Protein AF-A0A962SBR8-F1 (afdb_monomer_lite)

Foldseek 3Di:
DALVVVVVVVLVVLVVVLVVCCVVPNVCSVVVNVVLVVQVVCCVVPLDDVSSVVVVVVVDDHDCPPVDGNDDD

Sequence (73 aa):
MNVDKIVLAFAGAVVLVSVLLAVYVNINFLWLTGFVGLNLFQSAFTGFCPLASILAKMGFNAGCAFDSGQQKA

Structure (mmCIF, N/CA/C/O backbone):
data_AF-A0A962SBR8-F1
#
_entry.id   AF-A0A962SBR8-F1
#
loop_
_atom_site.group_PDB
_atom_site.id
_atom_site.type_symbol
_atom_site.label_atom_id
_atom_site.label_alt_id
_atom_site.label_comp_id
_atom_site.label_asym_id
_atom_site.label_entity_id
_atom_site.label_seq_id
_atom_site.pdbx_PDB_ins_code
_atom_site.Cartn_x
_atom_site.Cartn_y
_atom_site.Cartn_z
_atom_site.occupancy
_atom_site.B_iso_or_equiv
_atom_site.auth_seq_id
_atom_site.auth_comp_id
_atom_site.auth_asym_id
_atom_site.auth_atom_id
_atom_site.pdbx_PDB_model_num
ATOM 1 N N . MET A 1 1 ? -10.692 -13.208 10.066 1.00 48.28 1 MET A N 1
ATOM 2 C CA . MET A 1 1 ? -9.362 -12.828 9.540 1.00 48.28 1 MET A CA 1
ATOM 3 C C . MET A 1 1 ? -9.282 -11.314 9.644 1.00 48.28 1 MET A C 1
ATOM 5 O O . MET A 1 1 ? -10.196 -10.667 9.159 1.00 48.28 1 MET A O 1
ATOM 9 N N . ASN A 1 2 ? -8.306 -10.771 10.379 1.00 63.34 2 ASN A N 1
ATOM 10 C CA . ASN A 1 2 ? -8.209 -9.327 10.633 1.00 63.34 2 ASN A CA 1
ATOM 11 C C . ASN A 1 2 ? -8.015 -8.583 9.303 1.00 63.34 2 ASN A C 1
ATOM 13 O O . ASN A 1 2 ? -7.074 -8.900 8.571 1.00 63.34 2 ASN A O 1
ATOM 17 N N . VAL A 1 3 ? -8.865 -7.597 9.018 1.00 68.12 3 VAL A N 1
ATOM 18 C CA . VAL A 1 3 ? -8.755 -6.716 7.838 1.00 68.12 3 VAL A CA 1
ATOM 19 C C . VA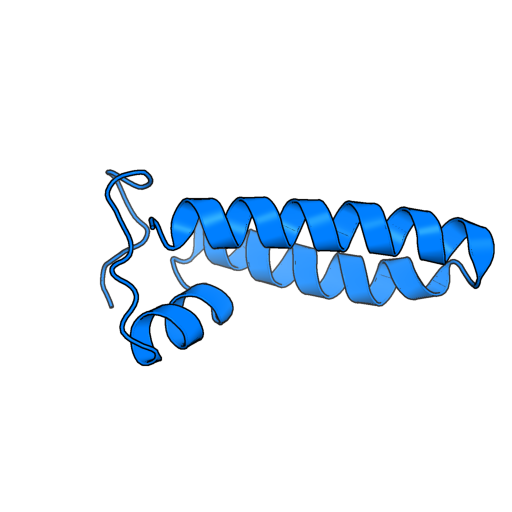L A 1 3 ? -7.361 -6.091 7.754 1.00 68.12 3 VAL A C 1
ATOM 21 O O . VAL A 1 3 ? -6.772 -6.016 6.685 1.00 68.12 3 VAL A O 1
ATOM 24 N N . ASP A 1 4 ? -6.769 -5.788 8.896 1.00 68.19 4 ASP A N 1
ATOM 25 C CA . ASP A 1 4 ? -5.460 -5.156 9.077 1.00 68.19 4 ASP A CA 1
ATOM 26 C C . ASP A 1 4 ? -4.315 -6.013 8.539 1.00 68.19 4 ASP A C 1
ATOM 28 O O . ASP A 1 4 ? -3.418 -5.534 7.847 1.00 68.19 4 ASP A O 1
ATOM 32 N N . LYS A 1 5 ? -4.385 -7.324 8.793 1.00 72.19 5 LYS A N 1
ATOM 33 C CA . LYS A 1 5 ? -3.431 -8.300 8.255 1.00 72.19 5 LYS A CA 1
ATOM 34 C C . LYS A 1 5 ? -3.598 -8.458 6.747 1.00 72.19 5 LYS A C 1
ATOM 36 O O . LYS A 1 5 ? -2.600 -8.627 6.052 1.00 72.19 5 LYS A O 1
ATOM 41 N N . ILE A 1 6 ? -4.834 -8.385 6.250 1.00 76.38 6 ILE A N 1
ATOM 42 C CA . ILE A 1 6 ? -5.129 -8.466 4.815 1.00 76.38 6 ILE A CA 1
ATOM 43 C C . ILE A 1 6 ? -4.610 -7.215 4.102 1.00 76.38 6 ILE A C 1
ATOM 45 O O . ILE A 1 6 ? -3.958 -7.345 3.073 1.00 76.38 6 ILE A O 1
ATOM 49 N N . VAL A 1 7 ? -4.817 -6.024 4.667 1.00 75.81 7 VAL A N 1
ATOM 50 C CA . VAL A 1 7 ? -4.318 -4.757 4.114 1.00 75.81 7 VAL A CA 1
ATOM 51 C C . VAL A 1 7 ? -2.788 -4.737 4.098 1.00 75.81 7 VAL A C 1
ATOM 53 O O . VAL A 1 7 ? -2.213 -4.404 3.065 1.00 75.81 7 VAL A O 1
ATOM 56 N N . LEU A 1 8 ? -2.118 -5.159 5.181 1.00 77.88 8 LEU A N 1
ATOM 57 C CA . LEU A 1 8 ? -0.650 -5.245 5.210 1.00 77.88 8 LEU A CA 1
ATOM 58 C C . LEU A 1 8 ? -0.106 -6.242 4.177 1.00 77.88 8 LEU A C 1
ATOM 60 O O . LEU A 1 8 ? 0.843 -5.934 3.456 1.00 77.88 8 LEU A O 1
ATOM 64 N N . ALA A 1 9 ? -0.706 -7.434 4.099 1.00 82.75 9 ALA A N 1
ATOM 65 C CA . ALA A 1 9 ? -0.290 -8.465 3.152 1.00 82.75 9 ALA A CA 1
ATOM 66 C C . ALA A 1 9 ? -0.536 -8.030 1.701 1.00 82.75 9 ALA A C 1
ATOM 68 O O . ALA A 1 9 ? 0.321 -8.235 0.844 1.00 82.75 9 ALA A O 1
ATOM 69 N N . PHE A 1 10 ? -1.671 -7.383 1.433 1.00 83.12 10 PHE A N 1
ATOM 70 C CA . PHE A 1 10 ? -2.012 -6.854 0.117 1.00 83.12 10 PHE A CA 1
ATOM 71 C C . PHE A 1 10 ? -1.068 -5.724 -0.298 1.00 83.12 10 PHE A C 1
ATOM 73 O O . PHE A 1 10 ? -0.559 -5.738 -1.415 1.00 83.12 10 PHE A O 1
ATOM 80 N N . ALA A 1 11 ? -0.769 -4.788 0.606 1.00 81.75 11 ALA A N 1
ATOM 81 C CA . ALA A 1 11 ? 0.182 -3.710 0.351 1.00 81.75 11 ALA A CA 1
ATOM 82 C C . ALA A 1 11 ? 1.576 -4.250 0.010 1.00 81.75 11 ALA A C 1
ATOM 84 O O . ALA A 1 11 ? 2.163 -3.858 -0.997 1.00 81.75 11 ALA A O 1
ATOM 85 N N . GLY A 1 12 ? 2.083 -5.196 0.807 1.00 84.31 12 GLY A N 1
ATOM 86 C CA . GLY A 1 12 ? 3.370 -5.843 0.548 1.00 84.31 12 GLY A CA 1
ATOM 87 C C . GLY A 1 12 ? 3.387 -6.626 -0.769 1.00 84.31 12 GLY A C 1
ATOM 88 O O . GLY A 1 12 ? 4.348 -6.524 -1.531 1.00 84.31 12 GLY A O 1
ATOM 89 N N . ALA A 1 13 ? 2.312 -7.357 -1.074 1.00 87.25 13 ALA A N 1
ATOM 90 C CA . ALA A 1 13 ? 2.182 -8.102 -2.324 1.00 87.25 13 ALA A CA 1
ATOM 91 C C . ALA A 1 13 ? 2.155 -7.175 -3.545 1.00 87.25 13 ALA A C 1
ATOM 93 O O . ALA A 1 13 ? 2.872 -7.424 -4.511 1.00 87.25 13 ALA A O 1
ATOM 94 N N . VAL A 1 14 ? 1.388 -6.081 -3.489 1.00 85.31 14 VAL A N 1
ATOM 95 C CA . VAL A 1 14 ? 1.334 -5.076 -4.560 1.00 85.31 14 VAL A CA 1
ATOM 96 C C . VAL A 1 14 ? 2.711 -4.463 -4.793 1.00 85.31 14 VAL A C 1
ATOM 98 O O . VAL A 1 14 ? 3.129 -4.363 -5.940 1.00 85.31 14 VAL A O 1
ATOM 101 N N . VAL A 1 15 ? 3.453 -4.115 -3.738 1.00 86.81 15 VAL A N 1
ATOM 102 C CA . VAL A 1 15 ? 4.809 -3.561 -3.882 1.00 86.81 15 VAL A CA 1
ATOM 103 C C . VAL A 1 15 ? 5.764 -4.576 -4.514 1.00 86.81 15 VAL A C 1
ATOM 105 O O . VAL A 1 15 ? 6.467 -4.228 -5.460 1.00 86.81 15 VAL A O 1
ATOM 108 N N . LEU A 1 16 ? 5.776 -5.831 -4.050 1.00 88.00 16 LEU A N 1
ATOM 109 C CA . LEU A 1 16 ? 6.642 -6.875 -4.615 1.00 88.00 16 LEU A CA 1
ATOM 110 C C . LEU A 1 16 ? 6.334 -7.155 -6.089 1.00 88.00 16 LEU A C 1
ATOM 112 O O . LEU A 1 16 ? 7.250 -7.198 -6.911 1.00 88.00 16 LEU A O 1
ATOM 116 N N . VAL A 1 17 ? 5.051 -7.312 -6.428 1.00 87.69 17 VAL A N 1
ATOM 117 C CA . VAL A 1 17 ? 4.603 -7.553 -7.807 1.00 87.69 17 VAL A CA 1
ATOM 118 C C . VAL A 1 17 ? 4.944 -6.361 -8.692 1.00 87.69 17 VAL A C 1
ATOM 120 O O . VAL A 1 17 ? 5.480 -6.545 -9.783 1.00 87.69 17 VAL A O 1
ATOM 123 N N . SER A 1 18 ? 4.701 -5.141 -8.216 1.00 83.88 18 SER A N 1
ATOM 124 C CA . SER A 1 18 ? 5.026 -3.930 -8.960 1.00 83.88 18 SER A CA 1
ATOM 125 C C . SER A 1 18 ? 6.518 -3.742 -9.189 1.00 83.88 18 SER A C 1
ATOM 127 O O . SER A 1 18 ? 6.898 -3.316 -10.274 1.00 83.88 18 SER A O 1
ATOM 129 N N . VAL A 1 19 ? 7.370 -4.050 -8.207 1.00 84.56 19 VAL A N 1
ATOM 130 C CA . VAL A 1 19 ? 8.829 -3.965 -8.374 1.00 84.56 19 VAL A CA 1
ATOM 131 C C . VAL A 1 19 ? 9.303 -4.988 -9.401 1.00 84.56 19 VAL A C 1
ATOM 133 O O . VAL A 1 19 ? 10.062 -4.625 -10.298 1.00 84.56 19 VAL A O 1
ATOM 136 N N . LEU A 1 20 ? 8.816 -6.234 -9.331 1.00 87.00 20 LEU A N 1
ATOM 137 C CA . LEU A 1 20 ? 9.117 -7.233 -10.360 1.00 87.00 20 LEU A CA 1
ATOM 138 C C . LEU A 1 20 ? 8.693 -6.724 -11.742 1.00 87.00 20 LEU A C 1
ATOM 140 O O . LEU A 1 20 ? 9.482 -6.730 -12.683 1.00 87.00 20 LEU A O 1
ATOM 144 N N . LEU A 1 21 ? 7.463 -6.232 -11.866 1.00 82.12 21 LEU A N 1
ATOM 145 C CA . LEU A 1 21 ? 6.922 -5.799 -13.149 1.00 82.12 21 LEU A CA 1
ATOM 146 C C . LEU A 1 21 ? 7.601 -4.527 -13.680 1.00 82.12 21 LEU A C 1
ATOM 148 O O . LEU A 1 21 ? 7.766 -4.385 -14.889 1.00 82.12 21 LEU A O 1
ATOM 152 N N . ALA A 1 22 ? 8.055 -3.632 -12.801 1.00 84.62 22 ALA A N 1
ATOM 153 C CA . ALA A 1 22 ? 8.820 -2.448 -13.180 1.00 84.62 22 ALA A CA 1
ATOM 154 C C . ALA A 1 22 ? 10.176 -2.814 -13.803 1.00 84.62 22 ALA A C 1
ATOM 156 O O . ALA A 1 22 ? 10.610 -2.149 -14.742 1.00 84.62 22 ALA A O 1
ATOM 157 N N . VAL A 1 23 ? 10.811 -3.885 -13.314 1.00 81.31 23 VAL A N 1
ATOM 158 C CA . VAL A 1 23 ? 12.072 -4.405 -13.865 1.00 81.31 23 VAL A CA 1
ATOM 159 C C . VAL A 1 23 ? 11.848 -5.139 -15.192 1.00 81.31 23 VAL A C 1
ATOM 161 O O . VAL A 1 23 ? 12.651 -4.983 -16.108 1.00 81.31 23 VAL A O 1
ATOM 164 N N . TYR A 1 24 ? 10.765 -5.914 -15.320 1.00 81.06 24 TYR A N 1
ATOM 165 C CA . TYR A 1 24 ? 10.511 -6.742 -16.509 1.00 81.06 24 TYR A CA 1
ATOM 166 C C . TYR A 1 24 ? 9.757 -6.037 -17.648 1.00 81.06 24 TYR A C 1
ATOM 168 O O . TYR A 1 24 ? 9.877 -6.464 -18.794 1.00 81.06 24 TYR A O 1
ATOM 176 N N . VAL A 1 25 ? 8.968 -4.994 -17.365 1.00 81.81 25 VAL A N 1
ATOM 177 C CA . VAL A 1 25 ? 8.101 -4.336 -18.360 1.00 81.81 25 VAL A CA 1
ATOM 178 C C . VAL A 1 25 ? 8.480 -2.873 -18.553 1.00 81.81 25 VAL A C 1
ATOM 180 O O . VAL A 1 25 ? 8.878 -2.483 -19.650 1.00 81.81 25 VAL A O 1
ATOM 183 N N . ASN A 1 26 ? 8.307 -2.034 -17.526 1.00 76.19 26 ASN A N 1
ATOM 184 C CA . ASN A 1 26 ? 8.569 -0.598 -17.628 1.00 76.19 26 ASN A CA 1
ATOM 185 C C . ASN A 1 26 ? 8.586 0.088 -16.251 1.00 76.19 26 ASN A C 1
ATOM 187 O O . ASN A 1 26 ? 7.672 -0.102 -15.446 1.00 76.19 26 ASN A O 1
ATOM 191 N N . ILE A 1 27 ? 9.556 0.980 -16.028 1.00 81.94 27 ILE A N 1
ATOM 192 C CA . ILE A 1 27 ? 9.728 1.748 -14.784 1.00 81.94 27 ILE A CA 1
ATOM 193 C C . ILE A 1 27 ? 8.489 2.580 -14.399 1.00 81.94 27 ILE A C 1
ATOM 195 O O . ILE A 1 27 ? 8.260 2.836 -13.217 1.00 81.94 27 ILE A O 1
ATOM 199 N N . ASN A 1 28 ? 7.637 2.945 -15.367 1.00 82.50 28 ASN A N 1
ATOM 200 C CA . ASN A 1 28 ? 6.408 3.710 -15.130 1.00 82.50 28 ASN A CA 1
ATOM 201 C C . ASN A 1 28 ? 5.403 3.010 -14.190 1.00 82.50 28 ASN A C 1
ATOM 203 O O . ASN A 1 28 ? 4.554 3.684 -13.605 1.00 82.50 28 ASN A O 1
ATOM 207 N N . PHE A 1 29 ? 5.512 1.693 -13.967 1.00 74.56 29 PHE A N 1
ATOM 208 C CA . PHE A 1 29 ? 4.685 0.973 -12.982 1.00 74.56 29 PHE A CA 1
ATOM 209 C C . PHE A 1 29 ? 4.937 1.413 -11.528 1.00 74.56 29 PHE A C 1
ATOM 211 O O . PHE A 1 29 ? 4.065 1.271 -10.660 1.00 74.56 29 PHE A O 1
ATOM 218 N N . LEU A 1 30 ? 6.098 2.014 -11.250 1.00 78.56 30 LEU A N 1
ATOM 219 C CA . LEU A 1 30 ? 6.393 2.600 -9.943 1.00 78.56 30 LEU A CA 1
ATOM 220 C C . LEU A 1 30 ? 5.491 3.793 -9.628 1.00 78.56 30 LEU A C 1
ATOM 222 O O . LEU A 1 30 ? 5.204 4.018 -8.458 1.00 78.56 30 LEU A O 1
ATOM 226 N N . TRP A 1 31 ? 4.985 4.513 -10.635 1.00 82.00 31 TRP A N 1
ATOM 227 C CA . TRP A 1 31 ? 4.058 5.624 -10.406 1.00 82.00 31 TRP A CA 1
ATOM 228 C C . TRP A 1 31 ? 2.734 5.116 -9.823 1.00 82.00 31 TRP A C 1
ATOM 230 O O . TRP A 1 31 ? 2.260 5.624 -8.810 1.00 82.00 31 TRP A O 1
ATOM 240 N N . LEU A 1 32 ? 2.183 4.037 -10.390 1.00 79.50 32 LEU A N 1
ATOM 241 C CA . LEU A 1 32 ? 0.969 3.389 -9.878 1.00 79.50 32 LEU A CA 1
ATOM 242 C C . LEU A 1 32 ? 1.170 2.876 -8.441 1.00 79.50 32 LEU A C 1
ATOM 244 O O . LEU A 1 32 ? 0.318 3.047 -7.571 1.00 79.50 32 LEU A O 1
ATOM 248 N N . THR A 1 33 ? 2.342 2.299 -8.186 1.00 85.81 33 THR A N 1
ATOM 249 C CA . THR A 1 33 ? 2.736 1.774 -6.871 1.00 85.81 33 THR A CA 1
ATOM 250 C C . THR A 1 33 ? 2.914 2.887 -5.849 1.00 85.81 33 THR A C 1
ATOM 252 O O . THR A 1 33 ? 2.456 2.762 -4.717 1.00 85.81 33 THR A O 1
ATOM 255 N N . GLY A 1 34 ? 3.525 3.999 -6.256 1.00 85.75 34 GLY A N 1
ATOM 256 C CA . GLY A 1 34 ? 3.672 5.202 -5.450 1.00 85.75 34 GLY A CA 1
ATOM 257 C C . GLY A 1 34 ? 2.323 5.832 -5.125 1.00 85.75 34 GLY A C 1
ATOM 258 O O . GLY A 1 34 ? 2.106 6.221 -3.986 1.00 85.75 34 GLY A O 1
ATOM 259 N N . PHE A 1 35 ? 1.380 5.855 -6.070 1.00 84.94 35 PHE A N 1
ATOM 260 C CA . PHE A 1 35 ? 0.026 6.354 -5.826 1.00 84.94 35 PHE A CA 1
ATOM 261 C C . PHE A 1 35 ? -0.730 5.492 -4.806 1.00 84.94 35 PHE A C 1
ATOM 263 O O . PHE A 1 35 ? -1.310 6.024 -3.858 1.00 84.94 35 PHE A O 1
ATOM 270 N N . VAL A 1 36 ? -0.683 4.163 -4.944 1.00 82.38 36 VAL A N 1
ATOM 271 C CA . VAL A 1 36 ? -1.265 3.231 -3.959 1.00 82.38 36 VAL A CA 1
ATOM 272 C C . VAL A 1 36 ? -0.578 3.371 -2.597 1.00 82.38 36 VAL A C 1
ATOM 274 O O . VAL A 1 36 ? -1.256 3.450 -1.573 1.00 82.38 36 VAL A O 1
ATOM 277 N N . GLY A 1 37 ? 0.752 3.471 -2.580 1.00 83.81 37 GLY A N 1
ATOM 278 C CA . GLY A 1 37 ? 1.543 3.678 -1.369 1.00 83.81 37 GLY A CA 1
ATOM 279 C C . GLY A 1 37 ? 1.225 4.999 -0.670 1.00 83.81 37 GLY A C 1
ATOM 280 O O . GLY A 1 37 ? 1.071 5.009 0.544 1.00 83.81 37 GLY A O 1
ATOM 281 N N . LEU A 1 38 ? 1.045 6.091 -1.418 1.00 85.25 38 LEU A N 1
ATOM 282 C CA . LEU A 1 38 ? 0.660 7.402 -0.888 1.00 85.25 38 LEU A CA 1
ATOM 283 C C . LEU A 1 38 ? -0.743 7.368 -0.271 1.00 85.25 38 LEU A C 1
ATOM 285 O O . LEU A 1 38 ? -0.959 7.948 0.790 1.00 85.25 38 LEU A O 1
ATOM 289 N N . ASN A 1 39 ? -1.679 6.655 -0.903 1.00 81.00 39 ASN A N 1
ATOM 290 C CA . ASN A 1 39 ? -3.024 6.460 -0.363 1.00 81.00 39 ASN A CA 1
ATOM 291 C C . ASN A 1 39 ? -2.986 5.666 0.951 1.00 81.00 39 ASN A C 1
ATOM 293 O O . ASN A 1 39 ? -3.621 6.076 1.918 1.00 81.00 39 ASN A O 1
ATOM 297 N N . LEU A 1 40 ? -2.198 4.585 1.029 1.00 77.56 40 LEU A N 1
ATOM 298 C CA . LEU A 1 40 ? -1.999 3.851 2.286 1.00 77.56 40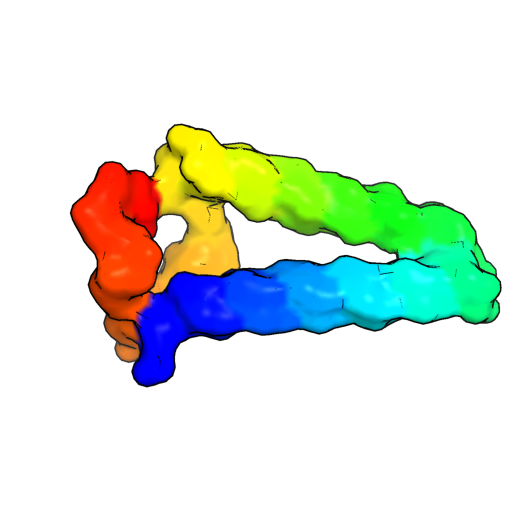 LEU A CA 1
ATOM 299 C C . LEU A 1 40 ? -1.255 4.675 3.342 1.00 77.56 40 LEU A C 1
ATOM 301 O O . LEU A 1 40 ? -1.563 4.571 4.529 1.00 77.56 40 LEU A O 1
ATOM 305 N N . PHE A 1 41 ? -0.283 5.485 2.924 1.00 83.19 41 PHE A N 1
ATOM 306 C CA . PHE A 1 41 ? 0.456 6.365 3.818 1.00 83.19 41 PHE A CA 1
ATOM 307 C C . PHE A 1 41 ? -0.487 7.399 4.424 1.00 83.19 41 PHE A C 1
ATOM 309 O O . PHE A 1 41 ? -0.498 7.556 5.638 1.00 83.19 41 PHE A O 1
ATOM 316 N N . GLN A 1 42 ? -1.357 8.018 3.620 1.00 77.50 42 GLN A N 1
ATOM 317 C CA . GLN A 1 42 ? -2.428 8.858 4.148 1.00 77.50 42 GLN A CA 1
ATOM 318 C C . GLN A 1 42 ? -3.306 8.091 5.131 1.00 77.50 42 GLN A C 1
ATOM 320 O O . GLN A 1 42 ? -3.513 8.596 6.227 1.00 77.50 42 GLN A O 1
ATOM 325 N N . SER A 1 43 ? -3.747 6.870 4.808 1.00 75.19 43 SER A N 1
ATOM 326 C CA . SER A 1 43 ? -4.547 6.057 5.732 1.00 75.19 43 SER A CA 1
ATOM 327 C C . SER A 1 43 ? -3.865 5.858 7.087 1.00 75.19 43 SER A C 1
ATOM 329 O O . SER A 1 43 ? -4.526 5.990 8.114 1.00 75.19 43 SER A O 1
ATOM 331 N N . ALA A 1 44 ? -2.550 5.620 7.113 1.00 72.25 44 ALA A N 1
ATOM 332 C CA . ALA A 1 44 ? -1.793 5.448 8.354 1.00 72.25 44 ALA A CA 1
ATOM 333 C C . ALA A 1 44 ? -1.858 6.681 9.278 1.00 72.25 44 ALA A C 1
ATOM 335 O O . ALA A 1 44 ? -1.835 6.520 10.498 1.00 72.25 44 ALA A O 1
ATOM 336 N N . PHE A 1 45 ? -2.000 7.888 8.718 1.00 76.62 45 PHE A N 1
ATOM 337 C CA . PHE A 1 45 ? -2.148 9.128 9.489 1.00 76.62 45 PHE A CA 1
ATOM 338 C C . PHE A 1 45 ? -3.605 9.555 9.706 1.00 76.62 45 PHE A C 1
ATOM 340 O O . PHE A 1 45 ? -3.915 10.110 10.756 1.00 76.62 45 PHE A O 1
ATOM 347 N N . THR A 1 46 ? -4.502 9.333 8.741 1.00 70.69 46 THR A N 1
ATOM 348 C CA . THR A 1 46 ? -5.876 9.869 8.771 1.00 70.69 46 THR A CA 1
ATOM 349 C C . THR A 1 46 ? -6.945 8.878 9.203 1.00 70.69 46 THR A C 1
ATOM 351 O O . THR A 1 46 ? -8.082 9.296 9.406 1.00 70.69 46 THR A O 1
ATOM 354 N N . GLY A 1 47 ? -6.648 7.586 9.341 1.00 65.44 47 GLY A N 1
ATOM 355 C CA . GLY A 1 47 ? -7.685 6.607 9.692 1.00 65.44 47 GLY A CA 1
ATOM 356 C C . GLY A 1 47 ? -8.390 5.984 8.487 1.00 65.44 47 GLY A C 1
ATOM 357 O O . GLY A 1 47 ? -9.160 5.037 8.629 1.00 65.44 47 GLY A O 1
ATOM 358 N N . PHE A 1 48 ? -8.207 6.563 7.296 1.00 62.88 48 PHE A N 1
ATOM 359 C CA . PHE A 1 48 ? -9.112 6.352 6.171 1.00 62.88 48 PHE A CA 1
ATOM 360 C C . PHE A 1 48 ? -8.466 5.461 5.112 1.00 62.88 48 PHE A C 1
ATOM 362 O O . PHE A 1 48 ? -7.796 5.941 4.196 1.00 62.88 48 PHE A O 1
ATOM 369 N N . CYS A 1 49 ? -8.637 4.143 5.240 1.00 70.50 49 CYS A N 1
ATOM 370 C CA . CYS A 1 49 ? -8.210 3.192 4.216 1.00 70.50 49 CYS A CA 1
ATOM 371 C C . CYS A 1 49 ? -9.404 2.772 3.341 1.00 70.50 49 CYS A C 1
ATOM 373 O O . CYS A 1 49 ? -10.285 2.060 3.830 1.00 70.50 49 CYS A O 1
ATOM 375 N N . PRO A 1 50 ? -9.463 3.156 2.047 1.00 67.81 50 PRO A N 1
ATOM 376 C CA . PRO A 1 50 ? -10.567 2.769 1.164 1.00 67.81 50 PRO A CA 1
ATOM 377 C C . PRO A 1 50 ? -10.667 1.247 1.012 1.00 67.81 50 PRO A C 1
ATOM 379 O O . PRO A 1 50 ? -11.767 0.704 0.958 1.00 67.81 50 PRO A O 1
ATOM 382 N N . LEU A 1 51 ? -9.531 0.543 1.036 1.00 69.56 51 LEU A N 1
ATOM 383 C CA . LEU A 1 51 ? -9.495 -0.918 1.025 1.00 69.56 51 LEU A CA 1
ATOM 384 C C . LEU A 1 51 ? -10.130 -1.509 2.292 1.00 69.56 51 LEU A C 1
ATOM 386 O O . LEU A 1 51 ? -10.928 -2.438 2.197 1.00 69.56 51 LEU A O 1
ATOM 390 N N . ALA A 1 52 ? -9.840 -0.935 3.463 1.00 69.31 52 ALA A N 1
ATOM 391 C CA . ALA A 1 52 ? -10.475 -1.348 4.712 1.00 69.31 52 ALA A CA 1
ATOM 392 C C . ALA A 1 52 ? -11.981 -1.042 4.710 1.00 69.31 52 ALA A C 1
ATOM 394 O O . ALA A 1 52 ? -12.762 -1.901 5.101 1.00 69.31 52 ALA A O 1
ATOM 395 N N . SER A 1 53 ? -12.404 0.118 4.189 1.00 68.00 53 SER A N 1
ATOM 396 C CA . SER A 1 53 ? -13.828 0.453 4.016 1.00 68.00 53 SER A CA 1
ATOM 397 C C . SER A 1 53 ? -14.554 -0.536 3.100 1.00 68.00 53 SER A C 1
ATOM 399 O O . SER A 1 53 ? -15.672 -0.949 3.399 1.00 68.00 53 SER A O 1
ATOM 401 N N . ILE A 1 54 ? -13.926 -0.958 1.999 1.00 73.06 54 ILE A N 1
ATOM 402 C CA . ILE A 1 54 ? -14.488 -1.943 1.064 1.00 73.06 54 ILE A CA 1
ATOM 403 C C . ILE A 1 54 ? -14.595 -3.330 1.721 1.00 73.06 54 ILE A C 1
ATOM 405 O O . ILE A 1 54 ? -15.622 -3.996 1.585 1.00 73.06 54 ILE A O 1
ATOM 409 N N . LEU A 1 55 ? -13.576 -3.754 2.476 1.00 68.12 55 LEU A N 1
ATOM 410 C CA . LEU A 1 55 ? -13.581 -5.034 3.198 1.00 68.12 55 LEU A CA 1
ATOM 411 C C . LEU A 1 55 ? -14.568 -5.044 4.376 1.00 68.12 55 LEU A C 1
ATOM 413 O O . LEU A 1 55 ? -15.248 -6.050 4.587 1.00 68.12 55 LEU A O 1
ATOM 417 N N . ALA A 1 56 ? -14.710 -3.924 5.088 1.00 66.31 56 ALA A N 1
ATOM 418 C CA . ALA A 1 56 ? -15.715 -3.741 6.133 1.00 66.31 56 ALA A CA 1
ATOM 419 C C . ALA A 1 56 ? -17.136 -3.824 5.552 1.00 66.31 56 ALA A C 1
ATOM 421 O O . ALA A 1 56 ? -18.004 -4.502 6.101 1.00 66.31 56 ALA A O 1
ATOM 422 N N . LYS A 1 57 ? -17.356 -3.221 4.378 1.00 69.00 57 LYS A N 1
ATOM 423 C CA . LYS A 1 57 ? -18.632 -3.279 3.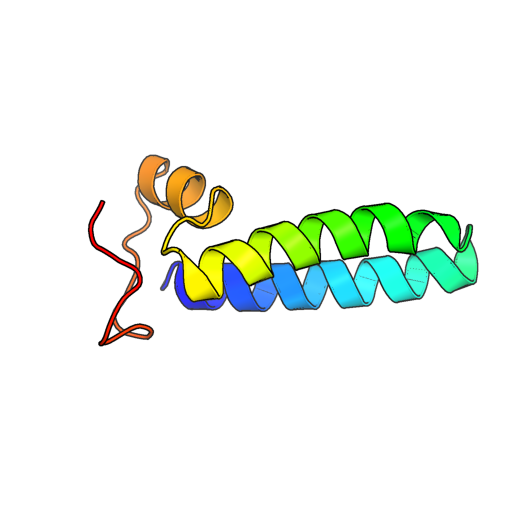649 1.00 69.00 57 LYS A CA 1
ATOM 424 C C . LYS A 1 57 ? -18.945 -4.678 3.091 1.00 69.00 57 LYS A C 1
ATOM 426 O O . LYS A 1 57 ? -20.111 -4.987 2.870 1.00 69.00 57 LYS A O 1
ATOM 431 N N . MET A 1 58 ? -17.931 -5.528 2.909 1.00 68.06 58 MET A N 1
ATOM 432 C CA . MET A 1 58 ? -18.068 -6.953 2.566 1.00 68.06 58 MET A CA 1
ATOM 433 C C . MET A 1 58 ? -18.254 -7.876 3.786 1.00 68.06 58 MET A C 1
ATOM 435 O O . MET A 1 58 ? -18.346 -9.090 3.615 1.00 68.06 58 MET A O 1
ATOM 439 N N . GLY A 1 59 ? -18.344 -7.334 5.006 1.00 60.62 59 GLY A N 1
ATOM 440 C CA . GLY A 1 59 ? -18.660 -8.108 6.212 1.00 60.62 59 GLY A CA 1
ATOM 441 C C . GLY A 1 59 ? -17.452 -8.699 6.945 1.00 60.62 59 GLY A C 1
ATOM 442 O O . GLY A 1 59 ? -17.627 -9.533 7.834 1.00 60.62 59 GLY A O 1
ATOM 443 N N . PHE A 1 60 ? -16.226 -8.275 6.617 1.00 60.88 60 PHE A N 1
ATOM 444 C CA . PHE A 1 60 ? -15.038 -8.667 7.377 1.00 60.88 60 PHE A CA 1
ATOM 445 C C . PHE A 1 60 ? -14.852 -7.754 8.598 1.00 60.88 60 PHE A C 1
ATOM 447 O O . PHE A 1 60 ? -14.731 -6.540 8.467 1.00 60.88 60 PHE A O 1
ATOM 454 N N . ASN A 1 61 ? -14.804 -8.348 9.795 1.00 54.72 61 ASN A N 1
ATOM 455 C CA . ASN A 1 61 ? -14.498 -7.633 11.037 1.00 54.72 61 ASN A CA 1
ATOM 456 C C . ASN A 1 61 ? -13.010 -7.232 11.048 1.00 54.72 61 ASN A C 1
ATOM 458 O O . ASN A 1 61 ? -12.129 -8.104 11.045 1.00 54.72 61 ASN A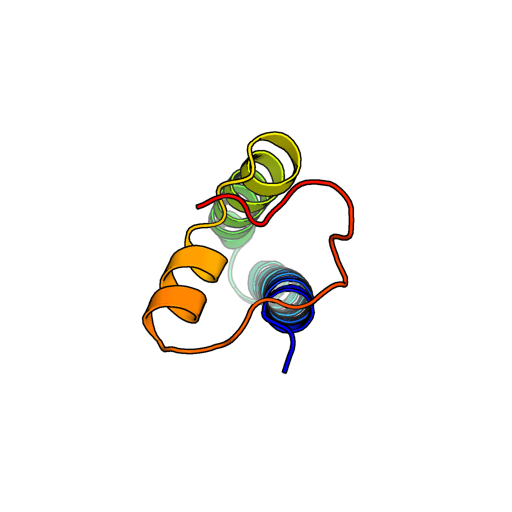 O 1
ATOM 462 N N . ALA A 1 62 ? -12.728 -5.926 11.037 1.00 57.38 62 ALA A N 1
ATOM 463 C CA . ALA A 1 62 ? -11.399 -5.407 11.352 1.00 57.38 62 ALA A CA 1
ATOM 464 C C . ALA A 1 62 ? -11.084 -5.747 12.811 1.00 57.38 62 ALA A C 1
ATOM 466 O O . ALA A 1 62 ? -11.980 -5.738 13.659 1.00 57.38 62 ALA A O 1
ATOM 467 N N . GLY A 1 63 ? -9.869 -6.221 13.064 1.00 48.00 63 GLY A N 1
ATOM 468 C CA . GLY A 1 63 ? -9.540 -6.785 14.363 1.00 48.00 63 GLY A CA 1
ATOM 469 C C . GLY A 1 63 ? -8.408 -6.023 15.036 1.00 48.00 63 GLY A C 1
ATOM 470 O O . GLY A 1 63 ? -7.758 -5.159 14.459 1.00 48.00 63 GLY A O 1
ATOM 471 N N . CYS A 1 64 ? -8.200 -6.358 16.303 1.00 43.72 64 CYS A N 1
ATOM 472 C CA . CYS A 1 64 ? -7.458 -5.595 17.305 1.00 43.72 64 CYS A CA 1
ATOM 473 C C . CYS A 1 64 ? -5.935 -5.442 17.075 1.00 43.72 64 CYS A C 1
ATOM 475 O O . CYS A 1 64 ? -5.191 -5.293 18.037 1.00 43.72 64 CYS A O 1
ATOM 477 N N . ALA A 1 65 ? -5.426 -5.487 15.839 1.00 46.38 65 ALA A N 1
ATOM 478 C CA . ALA A 1 65 ? -4.024 -5.169 15.551 1.00 46.38 65 ALA A CA 1
ATOM 479 C C . ALA A 1 65 ? -3.742 -3.650 15.503 1.00 46.38 65 ALA A C 1
ATOM 481 O O . ALA A 1 65 ? -2.581 -3.255 15.590 1.00 46.38 65 ALA A O 1
ATOM 482 N N . PHE A 1 66 ? -4.782 -2.810 15.414 1.00 49.03 66 PHE A N 1
ATOM 483 C CA . PHE A 1 66 ? -4.717 -1.363 15.649 1.00 49.03 66 PHE A CA 1
ATOM 484 C C . PHE A 1 66 ? -5.437 -1.007 16.954 1.00 49.03 66 PHE A C 1
ATOM 486 O O . PHE A 1 66 ? -6.476 -0.352 16.946 1.00 49.03 66 PHE A O 1
ATOM 493 N N . ASP A 1 67 ? -4.881 -1.412 18.092 1.00 42.28 67 ASP A N 1
ATOM 494 C CA . ASP A 1 67 ? -5.419 -1.105 19.429 1.00 42.28 67 ASP A CA 1
ATOM 495 C C . ASP A 1 67 ? -5.310 0.390 19.824 1.00 42.28 67 ASP A C 1
ATOM 497 O O . ASP A 1 67 ? -5.375 0.745 20.996 1.00 42.28 67 ASP A O 1
ATOM 501 N N . SER A 1 68 ? -5.114 1.328 18.884 1.00 38.81 68 SER A N 1
ATOM 502 C CA . SER A 1 68 ? -5.069 2.759 19.243 1.00 38.81 68 SER A CA 1
ATOM 503 C C . SER A 1 68 ? -5.414 3.780 18.149 1.00 38.81 68 SER A C 1
ATOM 505 O O . SER A 1 68 ? -5.040 4.939 18.319 1.00 38.81 68 SER A O 1
ATOM 507 N N . GLY A 1 69 ? -6.108 3.454 17.040 1.00 52.19 69 GLY A N 1
ATOM 508 C CA . GLY A 1 69 ? -6.515 4.576 16.161 1.00 52.19 69 GLY A CA 1
ATOM 509 C C . GLY A 1 69 ? -7.091 4.379 14.759 1.00 52.19 69 GLY A C 1
ATOM 510 O O . GLY A 1 69 ? -7.237 5.383 14.073 1.00 52.19 69 GLY A O 1
ATOM 511 N N . GLN A 1 70 ? -7.416 3.174 14.282 1.00 53.28 70 GLN A N 1
ATOM 512 C CA . GLN A 1 70 ? -7.825 2.984 12.871 1.00 53.28 70 GLN A CA 1
ATOM 513 C C . GLN A 1 70 ? -9.170 2.244 12.713 1.00 53.28 70 GLN A C 1
ATOM 515 O O . GLN A 1 70 ? -9.387 1.545 11.733 1.00 53.28 70 GLN A O 1
ATOM 520 N N . GLN A 1 71 ? -10.093 2.387 13.677 1.00 57.03 71 GLN A N 1
ATOM 521 C CA . GLN A 1 71 ? -11.453 1.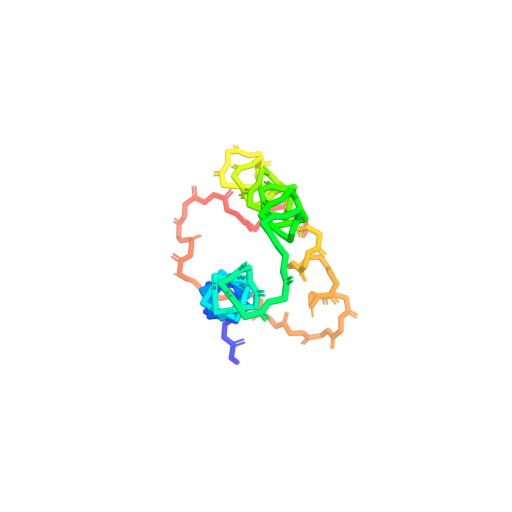832 13.583 1.00 57.03 71 GLN A CA 1
ATOM 522 C C . GLN A 1 71 ? -12.467 2.694 14.351 1.00 57.03 71 GLN A C 1
ATOM 524 O O . GLN A 1 71 ? -13.014 2.305 15.380 1.00 57.03 71 GLN A O 1
ATOM 529 N N . LYS A 1 72 ? -12.695 3.918 13.870 1.00 46.06 72 LYS A N 1
ATOM 530 C CA . LYS A 1 72 ? -13.837 4.741 14.293 1.00 46.06 72 LYS A CA 1
ATOM 531 C C . LYS A 1 72 ? -14.540 5.328 13.069 1.00 46.06 72 LYS A C 1
ATOM 533 O O . LYS A 1 72 ? -14.636 6.542 12.930 1.00 46.06 72 LYS A O 1
ATOM 538 N N . ALA A 1 73 ? -14.993 4.445 12.183 1.00 42.25 73 ALA A N 1
ATOM 539 C CA . ALA A 1 73 ? -16.070 4.691 11.227 1.00 42.25 73 ALA A CA 1
ATOM 540 C C . AL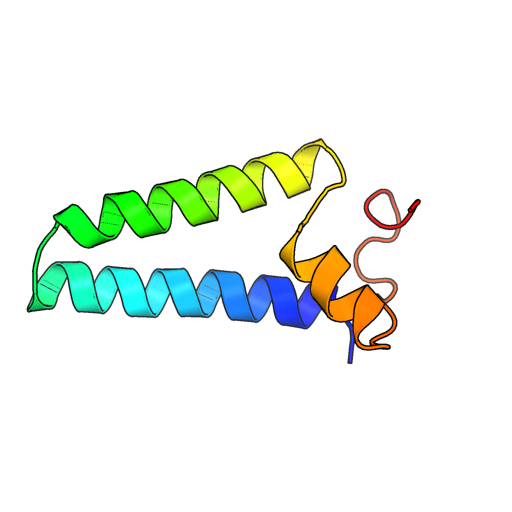A A 1 73 ? -16.742 3.355 10.898 1.00 42.25 73 ALA A C 1
ATOM 542 O O . ALA A 1 73 ? -16.019 2.447 10.433 1.00 42.25 73 ALA A O 1
#

Radius of gyration: 13.67 Å; chains: 1; bounding box: 31×23×38 Å

Secondary structure (DSSP, 8-state):
--HHHHHHHHHHHHHHHHHHHHHHT-TTHHHHHHHHHHHHHHHHHHS--HHHHHHHHTT----TT-TTTS---

pLDDT: mean 71.66, std 13.44, range [38.81, 88.0]